Protein AF-A0A2E9RSV4-F1 (afdb_monomer_lite)

Foldseek 3Di:
DDDPPPPLDLDDVVLLVVLVVVLVVQLVVQLVVQLVVDPDPDPVVSNVVSNVVSVVVSVVSSVVSSVVSNVVSVVVVVVVD

Secondary structure (DSSP, 8-state):
---------S--HHHHHHHHHHHHHHHHHHHHHHHTT---S-HHHHHHHHHHHHHHHHHHHHHHHHHHHHHHHHHHHHHT-

Sequence (81 aa):
MSKEKEEIKLISKNGRIIDAALTVIFFIFMCDVFKSHVPSNDPDIILYVAAYTSLCITGVFWLAAGMLRVTWVDWLRQKNS

Structure (mmCIF, N/CA/C/O backbone):
data_AF-A0A2E9RSV4-F1
#
_entry.id   AF-A0A2E9RSV4-F1
#
loop_
_atom_site.group_PDB
_atom_site.id
_atom_site.type_symbol
_atom_site.label_atom_id
_atom_site.label_alt_id
_atom_site.label_comp_id
_atom_site.label_asym_id
_atom_site.label_entity_id
_atom_site.label_seq_id
_atom_site.pdbx_PDB_ins_code
_atom_site.Cartn_x
_atom_site.Cartn_y
_atom_site.Cartn_z
_atom_site.occupancy
_atom_site.B_iso_or_equiv
_atom_site.auth_seq_id
_atom_site.auth_comp_id
_atom_site.auth_asym_id
_atom_site.auth_atom_id
_atom_site.pdbx_PDB_model_num
ATOM 1 N N . MET A 1 1 ? -26.563 1.626 36.391 1.00 38.22 1 MET A N 1
ATOM 2 C CA . MET A 1 1 ? -27.392 1.976 35.219 1.00 38.22 1 MET A CA 1
ATOM 3 C C . MET A 1 1 ? -26.578 1.648 33.983 1.00 38.22 1 MET A C 1
ATOM 5 O O . MET A 1 1 ? -25.539 2.260 33.775 1.00 38.22 1 MET A O 1
ATOM 9 N N . SER A 1 2 ? -26.975 0.590 33.277 1.00 43.66 2 SER A N 1
ATOM 10 C CA . SER A 1 2 ? -26.257 0.044 32.127 1.00 43.66 2 SER A CA 1
ATOM 11 C C . SER A 1 2 ? -26.307 1.033 30.963 1.00 43.66 2 SER A C 1
ATOM 13 O O . SER A 1 2 ? -27.388 1.354 30.474 1.00 43.66 2 SER A O 1
ATOM 15 N N . LYS A 1 3 ? -25.149 1.530 30.536 1.00 43.50 3 LYS A N 1
ATOM 16 C CA . LYS A 1 3 ? -24.940 1.972 29.159 1.00 43.50 3 LYS A CA 1
ATOM 17 C C . LYS A 1 3 ? -23.733 1.196 28.670 1.00 43.50 3 LYS A C 1
ATOM 19 O O . LYS A 1 3 ? -22.597 1.555 28.964 1.00 43.50 3 LYS A O 1
ATOM 24 N N . GLU A 1 4 ? -24.024 0.073 28.029 1.00 48.56 4 GLU A N 1
ATOM 25 C CA . GLU A 1 4 ? -23.098 -0.664 27.180 1.00 48.56 4 GLU A CA 1
ATOM 26 C C . GLU A 1 4 ? -22.477 0.372 26.233 1.00 48.56 4 GLU A C 1
ATOM 28 O O . GLU A 1 4 ? -23.149 0.900 25.347 1.00 48.56 4 GLU A O 1
ATOM 33 N N . LYS A 1 5 ? -21.240 0.801 26.518 1.00 48.03 5 LYS A N 1
ATOM 34 C CA . LYS A 1 5 ? -20.488 1.648 25.594 1.00 48.03 5 LYS A CA 1
ATOM 35 C C . LYS A 1 5 ? -20.392 0.829 24.317 1.00 48.03 5 LYS A C 1
ATOM 37 O O . LYS A 1 5 ? -19.848 -0.269 24.373 1.00 48.03 5 LYS A O 1
ATOM 42 N N . GLU A 1 6 ? -20.921 1.333 23.205 1.00 56.53 6 GLU A N 1
ATOM 43 C CA . GLU A 1 6 ? -20.5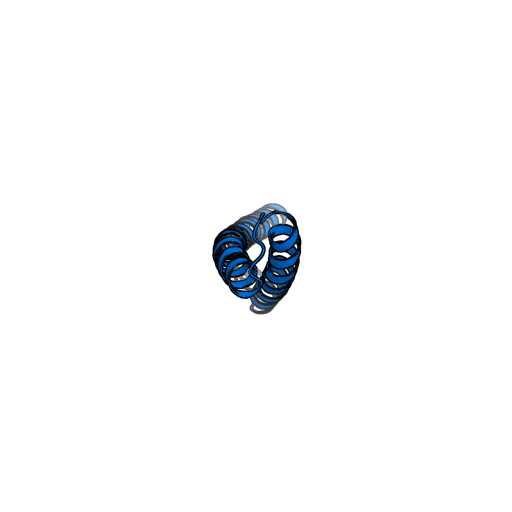92 0.803 21.884 1.00 56.53 6 GLU A CA 1
ATOM 44 C C . GLU A 1 6 ? -19.064 0.744 21.797 1.00 56.53 6 GLU A C 1
ATOM 46 O O . GLU A 1 6 ? -18.392 1.764 21.627 1.00 56.53 6 GLU A O 1
ATOM 51 N N . GLU A 1 7 ? -18.483 -0.434 22.027 1.00 57.22 7 GLU A N 1
ATOM 52 C CA . GLU A 1 7 ? -17.045 -0.602 21.962 1.00 57.22 7 GLU A CA 1
ATOM 53 C C . GLU A 1 7 ? -16.658 -0.418 20.502 1.00 57.22 7 GLU A C 1
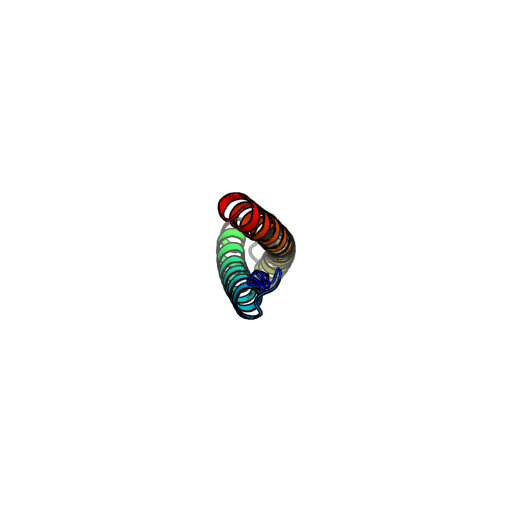ATOM 55 O O . GLU A 1 7 ? -16.791 -1.331 19.685 1.00 57.22 7 GLU A O 1
ATOM 60 N N . ILE A 1 8 ? -16.196 0.786 20.158 1.00 59.41 8 ILE A N 1
ATOM 61 C CA . ILE A 1 8 ? -15.627 1.075 18.846 1.00 59.41 8 ILE A CA 1
ATOM 62 C C . ILE A 1 8 ? -14.489 0.075 18.649 1.00 59.41 8 ILE A C 1
ATOM 64 O O . ILE A 1 8 ? -13.414 0.187 19.255 1.00 59.41 8 ILE A O 1
ATOM 68 N N . LYS A 1 9 ? -14.764 -0.965 17.859 1.00 61.16 9 LYS A N 1
ATOM 69 C CA . LYS A 1 9 ? -13.863 -2.097 17.673 1.00 61.16 9 LYS A CA 1
ATOM 70 C C . LYS A 1 9 ? -12.631 -1.596 16.931 1.00 61.16 9 LYS A C 1
ATOM 72 O O . LYS A 1 9 ? -12.730 -1.136 15.795 1.00 61.16 9 LYS A O 1
ATOM 77 N N . LEU A 1 10 ? -11.467 -1.730 17.570 1.00 57.94 10 LEU A N 1
ATOM 78 C CA . LEU A 1 10 ? -10.163 -1.281 17.057 1.00 57.94 10 LEU A CA 1
ATOM 79 C C . LEU A 1 10 ? -9.875 -1.814 15.644 1.00 57.94 10 LEU A C 1
ATOM 81 O O . LEU A 1 10 ? -9.262 -1.145 14.815 1.00 57.94 10 LEU A O 1
ATOM 85 N N . ILE A 1 11 ? -10.385 -3.008 15.337 1.00 59.12 11 ILE A N 1
ATOM 86 C CA . ILE A 1 11 ? -10.220 -3.662 14.043 1.00 59.12 11 ILE A CA 1
ATOM 87 C C . ILE A 1 11 ? -11.599 -4.017 13.475 1.00 59.12 11 ILE A C 1
ATOM 89 O O . ILE A 1 11 ? -12.117 -5.116 13.655 1.00 59.12 11 ILE A O 1
ATOM 93 N N . SER A 1 12 ? -12.198 -3.082 12.741 1.00 68.81 12 SER A N 1
ATOM 94 C CA . SER A 1 12 ? -13.211 -3.406 11.731 1.00 68.81 12 SER A CA 1
ATOM 95 C C . SER A 1 12 ? -12.581 -4.209 10.578 1.00 68.81 12 SER A C 1
ATOM 97 O O . SER A 1 12 ? -11.578 -3.784 9.995 1.00 68.81 12 SER A O 1
ATOM 99 N N . LYS A 1 13 ? -13.155 -5.362 10.212 1.00 72.25 13 LYS A N 1
ATOM 100 C CA . LYS A 1 13 ? -12.707 -6.153 9.045 1.00 72.25 13 LYS A CA 1
ATOM 101 C C . LYS A 1 13 ? -12.635 -5.290 7.777 1.00 72.25 13 LYS A C 1
ATOM 103 O O . LYS A 1 13 ? -11.689 -5.423 7.008 1.00 72.25 13 LYS A O 1
ATOM 108 N N . ASN A 1 14 ? -13.566 -4.349 7.630 1.00 75.38 14 ASN A N 1
ATOM 109 C CA . ASN A 1 14 ? -13.689 -3.481 6.462 1.00 75.38 14 ASN A CA 1
ATOM 110 C C . ASN A 1 14 ? -12.465 -2.578 6.288 1.00 75.38 14 ASN A C 1
ATOM 112 O O . ASN A 1 14 ? -11.932 -2.489 5.190 1.00 75.38 14 ASN A O 1
ATOM 116 N N . GLY A 1 15 ? -11.955 -1.985 7.373 1.00 76.44 15 GLY A N 1
ATOM 117 C CA . GLY A 1 15 ? -10.762 -1.138 7.288 1.00 76.44 15 GLY A CA 1
ATOM 118 C C . GLY A 1 15 ? -9.541 -1.902 6.774 1.00 76.44 15 GLY A C 1
ATOM 119 O O . GLY A 1 15 ? -8.767 -1.365 6.004 1.00 76.44 15 GLY A O 1
ATOM 120 N N . ARG A 1 16 ? -9.406 -3.194 7.120 1.00 80.69 16 ARG A N 1
ATOM 121 C CA . ARG A 1 16 ? -8.243 -3.992 6.693 1.00 80.69 16 ARG A CA 1
ATOM 122 C C . ARG A 1 16 ? -8.301 -4.288 5.196 1.00 80.69 16 ARG A C 1
ATOM 124 O O . ARG A 1 16 ? -7.266 -4.371 4.553 1.00 80.69 16 ARG A O 1
ATOM 131 N N . ILE A 1 17 ? -9.507 -4.451 4.657 1.00 85.25 17 ILE A N 1
ATOM 132 C CA . ILE A 1 17 ? -9.730 -4.641 3.221 1.00 85.25 17 ILE A CA 1
ATOM 133 C C . ILE A 1 17 ? -9.425 -3.342 2.468 1.00 85.25 17 ILE A C 1
ATOM 135 O O . ILE A 1 17 ? -8.824 -3.394 1.402 1.00 85.25 17 ILE A O 1
ATOM 139 N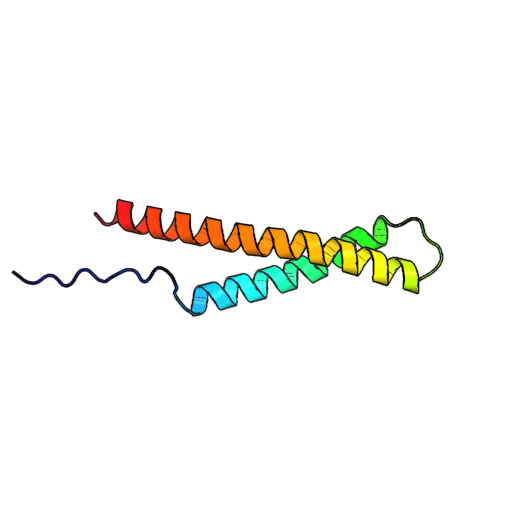 N . ILE A 1 18 ? -9.788 -2.186 3.032 1.00 85.94 18 ILE A N 1
ATOM 140 C CA . ILE A 1 18 ? -9.470 -0.876 2.448 1.00 85.94 18 ILE A CA 1
ATOM 141 C C . ILE A 1 18 ? -7.953 -0.660 2.421 1.00 85.94 18 ILE A C 1
ATOM 143 O O . ILE A 1 18 ? -7.414 -0.351 1.362 1.00 85.94 18 ILE A O 1
ATOM 147 N N . ASP A 1 19 ? -7.263 -0.911 3.538 1.00 85.25 19 ASP A N 1
ATOM 148 C CA . ASP A 1 19 ? -5.797 -0.840 3.618 1.00 85.25 19 ASP A CA 1
ATOM 149 C C . ASP A 1 19 ? -5.145 -1.801 2.595 1.00 85.25 19 ASP A C 1
ATOM 151 O O . ASP A 1 19 ? -4.166 -1.458 1.928 1.00 85.25 19 ASP A O 1
ATOM 155 N N . ALA A 1 20 ? -5.744 -2.983 2.396 1.00 87.12 20 ALA A N 1
ATOM 156 C CA . ALA A 1 20 ? -5.297 -3.959 1.405 1.00 87.12 20 ALA A CA 1
ATOM 157 C C . ALA A 1 20 ? -5.461 -3.503 -0.042 1.00 87.12 20 ALA A C 1
ATOM 159 O O . ALA A 1 20 ? -4.550 -3.648 -0.852 1.00 87.12 20 ALA A O 1
ATOM 160 N N . ALA A 1 21 ? -6.612 -2.933 -0.378 1.00 90.06 21 ALA A N 1
ATOM 161 C CA . ALA A 1 21 ? -6.839 -2.402 -1.712 1.00 90.06 21 ALA A CA 1
ATOM 162 C C . ALA A 1 21 ? -5.902 -1.216 -1.995 1.00 90.06 21 ALA A C 1
ATOM 164 O O . ALA A 1 21 ? -5.301 -1.140 -3.066 1.00 90.06 21 ALA A O 1
ATOM 165 N N . LEU A 1 22 ? -5.732 -0.322 -1.016 1.00 89.25 22 LEU A N 1
ATOM 166 C CA . LEU A 1 22 ? -4.919 0.883 -1.161 1.00 89.25 22 LEU A CA 1
ATOM 167 C C . LEU A 1 22 ? -3.435 0.559 -1.376 1.00 89.25 22 LEU A C 1
ATOM 169 O O . LEU A 1 22 ? -2.776 1.185 -2.202 1.00 89.25 22 LEU A O 1
ATOM 173 N N . THR A 1 23 ? -2.918 -0.448 -0.676 1.00 89.50 23 THR A N 1
ATOM 174 C CA . THR A 1 23 ? -1.526 -0.905 -0.815 1.00 89.50 23 THR A CA 1
ATOM 175 C C . THR A 1 23 ? -1.261 -1.581 -2.159 1.00 89.50 23 THR A C 1
ATOM 177 O O . THR A 1 23 ? -0.223 -1.323 -2.762 1.00 89.50 23 THR A O 1
ATOM 180 N N . VAL A 1 24 ? -2.203 -2.367 -2.690 1.00 90.00 24 VAL A N 1
ATOM 181 C CA . VAL A 1 24 ? -2.082 -2.950 -4.041 1.00 90.00 24 VAL A CA 1
ATOM 182 C C . VAL A 1 24 ? -2.077 -1.862 -5.118 1.00 90.00 24 VAL A C 1
ATOM 184 O O . VAL A 1 24 ? -1.258 -1.906 -6.035 1.00 90.00 24 VAL A O 1
ATOM 187 N N . ILE A 1 25 ? -2.946 -0.856 -4.996 1.00 91.44 25 ILE A N 1
ATOM 188 C CA . ILE A 1 25 ? -2.967 0.290 -5.920 1.00 91.44 25 ILE A CA 1
ATOM 189 C C . ILE A 1 25 ? -1.638 1.052 -5.853 1.00 91.44 25 ILE A C 1
ATOM 191 O O . ILE A 1 25 ? -1.044 1.364 -6.886 1.00 91.44 25 ILE A O 1
ATOM 195 N N . PHE A 1 26 ? -1.144 1.306 -4.641 1.00 89.62 26 PHE A N 1
ATOM 196 C CA . PHE A 1 26 ? 0.128 1.985 -4.418 1.00 89.62 26 PHE A CA 1
ATOM 197 C C . PHE A 1 26 ? 1.321 1.207 -4.996 1.00 89.62 26 PHE A C 1
ATOM 199 O O . PHE A 1 26 ? 2.222 1.814 -5.572 1.00 89.62 26 PHE A O 1
ATOM 206 N N . PHE A 1 27 ? 1.304 -0.125 -4.912 1.00 89.50 27 PHE A N 1
ATOM 207 C CA . PHE A 1 27 ? 2.326 -0.982 -5.510 1.00 89.50 27 PHE A CA 1
ATOM 208 C C . PHE A 1 27 ? 2.403 -0.820 -7.031 1.00 89.50 27 PHE A C 1
ATOM 210 O O . PHE A 1 27 ? 3.490 -0.618 -7.573 1.00 89.50 27 PHE A O 1
ATOM 217 N N . ILE A 1 28 ? 1.254 -0.864 -7.714 1.00 88.38 28 ILE A N 1
ATOM 218 C CA . ILE A 1 28 ? 1.185 -0.702 -9.173 1.00 88.38 28 ILE A CA 1
ATOM 219 C C . ILE A 1 28 ? 1.691 0.688 -9.571 1.00 88.38 28 ILE A C 1
ATOM 221 O O . ILE A 1 28 ? 2.510 0.805 -10.482 1.00 88.38 28 ILE A O 1
ATOM 225 N N . PHE A 1 29 ? 1.253 1.723 -8.850 1.00 88.94 29 PHE A N 1
ATOM 226 C CA . PHE A 1 29 ? 1.691 3.098 -9.077 1.00 88.94 29 PHE A CA 1
ATOM 227 C C . PHE A 1 29 ? 3.207 3.255 -8.905 1.00 88.94 29 PHE A C 1
ATOM 229 O O . PHE A 1 29 ? 3.880 3.793 -9.782 1.00 88.94 29 PHE A O 1
ATOM 236 N N . MET A 1 30 ? 3.770 2.737 -7.811 1.00 85.69 30 MET A N 1
ATOM 237 C CA . MET A 1 30 ? 5.210 2.820 -7.567 1.00 85.69 30 MET A CA 1
ATOM 238 C C . MET A 1 30 ? 6.016 2.024 -8.594 1.00 85.69 30 MET A C 1
ATOM 240 O O . MET A 1 30 ? 7.038 2.517 -9.064 1.00 85.69 30 MET A O 1
ATOM 244 N N . CYS A 1 31 ? 5.555 0.837 -8.996 1.00 84.88 31 CYS A N 1
ATOM 245 C CA . CYS A 1 31 ? 6.180 0.073 -10.078 1.00 84.88 31 CYS A CA 1
ATOM 246 C C . CYS A 1 31 ? 6.332 0.900 -11.362 1.00 84.88 31 CYS A C 1
ATOM 248 O O . CYS A 1 31 ? 7.377 0.832 -12.007 1.00 84.88 31 CYS A O 1
ATOM 250 N N . ASP A 1 32 ? 5.311 1.672 -11.733 1.00 84.06 32 ASP A N 1
ATOM 251 C CA . ASP A 1 32 ? 5.338 2.480 -12.953 1.00 84.06 32 ASP A CA 1
ATOM 252 C C . ASP A 1 32 ? 6.329 3.649 -12.848 1.00 84.06 32 ASP A C 1
ATOM 254 O O . ASP A 1 32 ? 7.146 3.871 -13.744 1.00 84.06 32 ASP A O 1
ATOM 258 N N . VAL A 1 33 ? 6.357 4.318 -11.690 1.00 85.56 33 VAL A N 1
ATOM 259 C CA . VAL A 1 33 ? 7.321 5.391 -11.401 1.00 85.56 33 VAL A CA 1
ATOM 260 C C . VAL A 1 33 ? 8.764 4.874 -11.455 1.00 85.56 33 VAL A C 1
ATOM 262 O O . 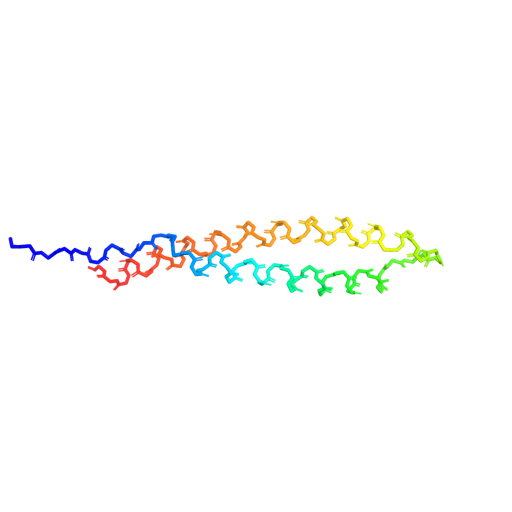VAL A 1 33 ? 9.631 5.519 -12.048 1.00 85.56 33 VAL A O 1
ATOM 265 N N . PHE A 1 34 ? 9.039 3.698 -10.881 1.00 79.69 34 PHE A N 1
ATOM 266 C CA . PHE A 1 34 ? 10.394 3.140 -10.856 1.00 79.69 34 PHE A CA 1
ATOM 267 C C . PHE A 1 34 ? 10.891 2.710 -12.235 1.00 79.69 34 PHE A C 1
ATOM 269 O O . PHE A 1 34 ? 12.071 2.906 -12.519 1.00 79.69 34 PHE A O 1
ATOM 276 N N . LYS A 1 35 ? 10.024 2.196 -13.117 1.00 77.19 35 LYS A N 1
ATOM 277 C CA . LYS A 1 35 ? 10.426 1.826 -14.487 1.00 77.19 35 LYS A CA 1
ATOM 278 C C . LYS A 1 35 ? 11.043 2.997 -15.245 1.00 77.19 35 LYS A C 1
ATOM 280 O O . LYS A 1 35 ? 12.032 2.806 -15.943 1.00 77.19 35 LYS A O 1
ATOM 285 N N . SER A 1 36 ? 10.506 4.205 -15.069 1.00 78.00 36 SER A N 1
ATOM 286 C CA . SER A 1 36 ? 11.036 5.403 -15.729 1.00 78.00 36 SER A CA 1
ATOM 287 C C . SER A 1 36 ? 12.388 5.860 -15.171 1.00 78.00 36 SER A C 1
ATOM 289 O O . SER A 1 36 ? 13.064 6.658 -15.821 1.00 78.00 36 SER A O 1
ATOM 291 N N . HIS A 1 37 ? 12.776 5.411 -13.974 1.00 78.00 37 HIS A N 1
ATOM 292 C CA . HIS A 1 37 ? 13.981 5.882 -13.293 1.00 78.00 37 HIS A CA 1
ATOM 293 C C . HIS A 1 37 ? 15.151 4.892 -13.345 1.00 78.00 37 HIS A C 1
ATOM 295 O O . HIS A 1 37 ? 16.241 5.231 -12.894 1.00 78.00 37 HIS A O 1
ATOM 301 N N . VAL A 1 38 ? 14.954 3.688 -13.890 1.00 75.75 38 VAL A N 1
ATOM 302 C CA . VAL A 1 38 ? 16.013 2.681 -14.035 1.00 75.75 38 VAL A CA 1
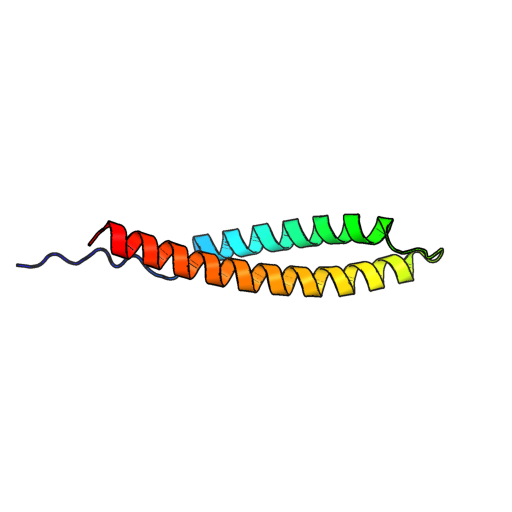ATOM 303 C C . VAL A 1 38 ? 16.724 2.888 -15.381 1.00 75.75 38 VAL A C 1
ATOM 305 O O . VAL A 1 38 ? 16.139 2.589 -16.421 1.00 75.75 38 VAL A O 1
ATOM 308 N N . PRO A 1 39 ? 17.984 3.366 -15.403 1.00 74.25 39 PRO A N 1
ATOM 309 C CA . PRO A 1 39 ? 18.770 3.472 -16.627 1.00 74.25 39 PRO A CA 1
ATOM 310 C C . PRO A 1 39 ? 19.319 2.087 -17.003 1.00 74.25 39 PRO A C 1
ATOM 312 O O . PRO A 1 39 ? 20.477 1.769 -16.742 1.00 74.25 39 PRO A O 1
ATOM 315 N N . SER A 1 40 ? 18.474 1.230 -17.570 1.00 72.00 40 SER A N 1
ATOM 316 C CA . SER A 1 40 ? 18.864 -0.079 -18.103 1.00 72.00 40 SER A CA 1
ATOM 317 C C . SER A 1 40 ? 18.226 -0.287 -19.473 1.00 72.00 40 SER A C 1
ATOM 319 O O . SER A 1 40 ? 17.165 0.263 -19.755 1.00 72.00 40 SER A O 1
ATOM 321 N N . ASN A 1 41 ? 18.883 -1.068 -20.327 1.00 74.12 41 ASN A N 1
ATOM 322 C CA . ASN A 1 41 ? 18.400 -1.396 -21.669 1.00 74.12 41 ASN A CA 1
ATOM 323 C C . ASN A 1 41 ? 17.679 -2.758 -21.707 1.00 74.12 41 ASN A C 1
ATOM 325 O O . ASN A 1 41 ? 16.965 -3.045 -22.665 1.00 74.12 41 ASN A O 1
ATOM 329 N N . ASP A 1 42 ? 17.850 -3.576 -20.660 1.00 84.50 42 ASP A N 1
ATOM 330 C CA . ASP A 1 42 ? 17.285 -4.922 -20.566 1.00 84.50 42 ASP A CA 1
ATOM 331 C C . ASP A 1 42 ? 15.926 -4.904 -19.842 1.00 84.50 42 ASP A C 1
ATOM 333 O O . ASP A 1 42 ? 15.869 -4.568 -18.650 1.00 84.50 42 ASP A O 1
ATOM 337 N N . PRO A 1 43 ? 14.825 -5.290 -20.519 1.00 79.56 43 PRO A N 1
ATOM 338 C CA . PRO A 1 43 ? 13.465 -5.161 -19.989 1.00 79.56 43 PRO A CA 1
ATOM 339 C C . PRO A 1 43 ? 13.213 -6.031 -18.749 1.00 79.56 43 PRO A C 1
ATOM 341 O O . PRO A 1 43 ? 12.470 -5.624 -17.854 1.00 79.56 43 PRO A O 1
ATOM 344 N N . ASP A 1 44 ? 13.870 -7.188 -18.656 1.00 83.81 44 ASP A N 1
ATOM 345 C CA . ASP A 1 44 ? 13.714 -8.104 -17.526 1.00 83.81 44 ASP A CA 1
ATOM 346 C C . ASP A 1 44 ? 14.311 -7.516 -16.242 1.00 83.81 44 ASP A C 1
ATOM 348 O O . ASP A 1 44 ? 13.669 -7.521 -15.191 1.00 83.81 44 ASP A O 1
ATOM 352 N N . ILE A 1 45 ? 15.512 -6.932 -16.320 1.00 82.44 45 ILE A N 1
ATOM 353 C CA . ILE A 1 45 ? 16.198 -6.353 -15.154 1.00 82.44 45 ILE A CA 1
ATOM 354 C C . ILE A 1 45 ? 15.427 -5.146 -14.614 1.00 82.44 45 ILE A C 1
ATOM 356 O O . ILE A 1 45 ? 15.292 -4.999 -13.398 1.00 82.44 45 ILE A O 1
ATOM 360 N N . ILE A 1 46 ? 14.866 -4.315 -15.496 1.00 84.00 46 ILE A N 1
ATOM 361 C CA . ILE A 1 46 ? 14.034 -3.171 -15.098 1.00 84.00 46 ILE A CA 1
ATOM 362 C C . ILE A 1 46 ? 12.817 -3.651 -14.306 1.00 84.00 46 ILE A C 1
ATOM 364 O O . ILE A 1 46 ? 12.507 -3.082 -13.259 1.00 84.00 46 ILE A O 1
ATOM 368 N N . LEU A 1 47 ? 12.154 -4.717 -14.767 1.00 83.56 47 LEU A N 1
ATOM 369 C CA . LEU A 1 47 ? 10.989 -5.275 -14.089 1.00 83.56 47 LEU A CA 1
ATOM 370 C C . LEU A 1 47 ? 11.357 -5.852 -12.717 1.00 83.56 47 LEU A C 1
ATOM 372 O O . LEU A 1 47 ? 10.687 -5.536 -11.735 1.00 83.56 47 LEU A O 1
ATOM 376 N N . TYR A 1 48 ? 12.418 -6.660 -12.627 1.00 86.50 48 TYR A N 1
ATOM 377 C CA . TYR A 1 48 ? 12.834 -7.271 -11.361 1.00 86.50 48 TYR A CA 1
ATOM 378 C C . TYR A 1 48 ? 13.258 -6.225 -10.327 1.00 86.50 48 TYR A C 1
ATOM 380 O O . TYR A 1 48 ? 12.842 -6.301 -9.170 1.00 86.50 48 TYR A O 1
ATOM 388 N N . VAL A 1 49 ? 14.043 -5.227 -10.738 1.00 84.69 49 VAL A N 1
ATOM 389 C CA . VAL A 1 49 ? 14.506 -4.161 -9.841 1.00 84.69 49 VAL A CA 1
ATOM 390 C C . VAL A 1 49 ? 13.338 -3.280 -9.404 1.00 84.69 49 VAL A C 1
ATOM 392 O O . VAL A 1 49 ? 13.187 -3.040 -8.207 1.00 84.69 49 VAL A O 1
ATOM 395 N N . ALA A 1 50 ? 12.471 -2.861 -10.332 1.00 84.94 50 ALA A N 1
ATOM 396 C CA . ALA A 1 50 ? 11.290 -2.065 -10.002 1.00 84.94 50 ALA A CA 1
ATOM 397 C C . ALA A 1 50 ? 10.309 -2.828 -9.095 1.00 84.94 50 ALA A C 1
ATOM 399 O O . ALA A 1 50 ? 9.733 -2.241 -8.178 1.00 84.94 50 ALA A O 1
ATOM 400 N N . ALA A 1 51 ? 10.134 -4.137 -9.300 1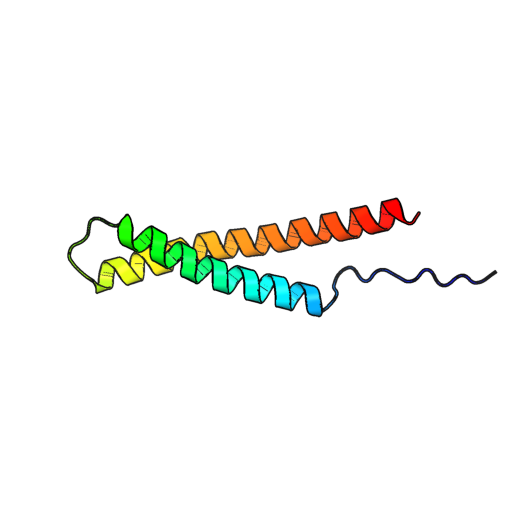.00 86.50 51 ALA A N 1
ATOM 401 C CA . ALA A 1 51 ? 9.301 -4.974 -8.440 1.00 86.50 51 ALA A CA 1
ATOM 402 C C . ALA A 1 51 ? 9.899 -5.106 -7.031 1.00 86.50 51 ALA A C 1
ATOM 404 O O . ALA A 1 51 ? 9.186 -4.953 -6.041 1.00 86.50 51 ALA A O 1
ATOM 405 N N . TYR A 1 52 ? 11.210 -5.334 -6.916 1.00 88.56 52 TYR A N 1
ATOM 406 C CA . TYR A 1 52 ? 11.866 -5.490 -5.617 1.00 88.56 52 TYR A CA 1
ATOM 407 C C . TYR A 1 52 ? 11.815 -4.199 -4.782 1.00 88.56 52 TYR A C 1
ATOM 409 O O . TYR A 1 52 ? 11.496 -4.233 -3.590 1.00 88.56 52 TYR A O 1
ATOM 417 N N . THR A 1 53 ? 12.072 -3.044 -5.404 1.00 87.62 53 THR A N 1
ATOM 418 C CA . THR A 1 53 ? 12.028 -1.744 -4.716 1.00 87.62 53 THR A CA 1
ATOM 419 C C . THR A 1 53 ? 10.603 -1.343 -4.338 1.00 87.62 53 THR A C 1
ATOM 421 O O . THR A 1 53 ? 10.359 -0.936 -3.198 1.00 87.62 53 THR A O 1
ATOM 424 N N . SER A 1 54 ? 9.643 -1.508 -5.250 1.00 88.31 54 SER A N 1
ATOM 425 C CA . SER A 1 54 ? 8.238 -1.182 -4.983 1.00 88.31 54 SER A CA 1
ATOM 426 C C . SER A 1 54 ? 7.615 -2.090 -3.921 1.00 88.31 54 SER A C 1
ATOM 428 O O . SER A 1 54 ? 6.833 -1.592 -3.109 1.00 88.31 54 SER A O 1
ATOM 430 N N . LEU A 1 55 ? 7.989 -3.375 -3.841 1.00 89.62 55 LEU A N 1
ATOM 431 C CA . LEU A 1 55 ? 7.526 -4.274 -2.775 1.00 89.62 55 LEU A CA 1
ATOM 432 C C . LEU A 1 55 ? 7.964 -3.783 -1.390 1.00 89.62 55 LEU A C 1
ATOM 434 O O . LEU A 1 55 ? 7.153 -3.769 -0.463 1.00 89.62 55 LEU A O 1
ATOM 438 N N . CYS A 1 56 ? 9.212 -3.327 -1.251 1.00 91.62 56 CYS A N 1
ATOM 439 C CA . CYS A 1 56 ? 9.727 -2.812 0.019 1.00 91.62 56 CYS A CA 1
ATOM 440 C C . CYS A 1 56 ? 8.968 -1.551 0.470 1.00 91.62 56 CYS A C 1
ATOM 442 O O . CYS A 1 56 ? 8.460 -1.491 1.592 1.00 91.62 56 CYS A O 1
ATOM 444 N N . ILE A 1 57 ? 8.810 -0.572 -0.426 1.00 90.06 57 ILE A N 1
ATOM 445 C CA . ILE A 1 57 ? 8.113 0.688 -0.114 1.00 90.06 57 ILE A CA 1
ATOM 446 C C . ILE A 1 57 ? 6.624 0.432 0.161 1.00 90.06 57 ILE A C 1
ATOM 448 O O . ILE A 1 57 ? 6.059 1.013 1.087 1.00 90.06 57 ILE A O 1
ATOM 452 N N . THR A 1 58 ? 5.995 -0.488 -0.575 1.00 92.50 58 THR A N 1
ATOM 453 C CA . THR A 1 58 ? 4.603 -0.899 -0.326 1.00 92.50 58 THR A CA 1
ATOM 454 C C . THR A 1 58 ? 4.448 -1.564 1.042 1.00 92.50 58 THR A C 1
ATOM 456 O O . THR A 1 58 ? 3.471 -1.300 1.743 1.00 92.50 58 THR A O 1
ATOM 459 N N . GLY A 1 59 ? 5.418 -2.380 1.469 1.00 89.25 59 GLY A N 1
ATOM 460 C CA . GLY A 1 59 ? 5.432 -2.970 2.810 1.00 89.25 59 GLY A CA 1
ATOM 461 C C . GLY A 1 59 ? 5.493 -1.913 3.916 1.00 89.25 59 GLY A C 1
ATOM 462 O O . GLY A 1 59 ? 4.733 -1.980 4.883 1.00 89.25 59 GLY A O 1
ATOM 463 N N . VAL A 1 60 ? 6.329 -0.885 3.751 1.00 91.44 60 VAL A N 1
ATOM 464 C CA . VAL A 1 60 ? 6.390 0.248 4.692 1.00 91.44 60 VAL A CA 1
ATOM 465 C C . VAL A 1 60 ? 5.075 1.031 4.698 1.00 91.44 60 VAL A C 1
ATOM 467 O O . VAL A 1 60 ? 4.560 1.358 5.769 1.00 91.44 60 VAL A O 1
ATOM 470 N N . PHE A 1 61 ? 4.493 1.280 3.523 1.00 90.62 61 PHE A N 1
ATOM 471 C CA . PHE A 1 61 ? 3.193 1.938 3.395 1.00 90.62 61 PHE A CA 1
ATOM 472 C C . PHE A 1 61 ? 2.084 1.165 4.124 1.00 90.62 61 PHE A C 1
ATOM 474 O O . PHE A 1 61 ? 1.292 1.767 4.848 1.00 90.62 61 PHE A O 1
ATOM 481 N N . TRP A 1 62 ? 2.073 -0.167 4.018 1.00 88.56 62 TRP A N 1
ATOM 482 C CA . TRP A 1 62 ? 1.127 -1.019 4.742 1.00 88.56 62 TRP A CA 1
ATOM 483 C C . TRP A 1 62 ? 1.234 -0.846 6.261 1.00 88.56 62 TRP A C 1
ATOM 485 O O . TRP A 1 62 ? 0.228 -0.680 6.956 1.00 88.56 62 TRP A O 1
ATOM 495 N N . LEU A 1 63 ? 2.457 -0.876 6.793 1.00 89.12 63 LEU A N 1
ATOM 496 C CA . LEU A 1 63 ? 2.694 -0.703 8.227 1.00 89.12 63 LEU A CA 1
ATOM 497 C C . LEU A 1 63 ? 2.273 0.696 8.699 1.00 89.12 63 LEU A C 1
ATOM 499 O O . LEU A 1 63 ? 1.631 0.826 9.744 1.00 89.12 63 LEU A O 1
ATOM 503 N N . ALA A 1 64 ? 2.571 1.730 7.909 1.00 89.81 64 ALA A N 1
ATOM 504 C CA . ALA A 1 64 ? 2.171 3.105 8.194 1.00 89.81 64 ALA A CA 1
ATOM 505 C C . ALA A 1 64 ? 0.643 3.280 8.202 1.00 89.81 64 ALA A C 1
ATOM 507 O O . ALA A 1 64 ? 0.106 3.898 9.124 1.00 89.81 64 ALA A O 1
ATOM 508 N N . ALA A 1 65 ? -0.066 2.684 7.237 1.00 88.12 65 ALA A N 1
ATOM 509 C CA . ALA A 1 65 ? -1.529 2.678 7.202 1.00 88.12 65 ALA A CA 1
ATOM 510 C C . ALA A 1 65 ? -2.119 1.998 8.452 1.00 88.12 65 ALA A C 1
ATOM 512 O O . ALA A 1 65 ? -3.054 2.516 9.070 1.00 88.12 65 ALA A O 1
ATOM 513 N N . GLY A 1 66 ? -1.506 0.892 8.894 1.00 86.88 66 GLY A N 1
ATOM 514 C CA . GLY A 1 66 ? -1.868 0.216 10.139 1.00 86.88 66 GLY A CA 1
ATOM 515 C C . GLY A 1 66 ? -1.756 1.120 11.373 1.00 86.88 66 GLY A C 1
ATOM 516 O O . GLY A 1 66 ? -2.668 1.137 12.201 1.00 86.88 66 GLY A O 1
ATOM 517 N N . MET A 1 67 ? -0.681 1.907 11.484 1.00 87.44 67 MET A N 1
ATOM 518 C CA . MET A 1 67 ? -0.498 2.855 12.593 1.00 87.44 67 MET A CA 1
ATOM 519 C C . MET A 1 67 ? -1.468 4.038 12.519 1.00 87.44 67 MET A C 1
ATOM 521 O O . MET A 1 67 ? -2.081 4.379 13.529 1.00 87.44 67 MET A O 1
ATOM 525 N N . LEU A 1 68 ? -1.668 4.618 11.330 1.00 87.62 68 LEU A N 1
ATOM 526 C CA . LEU A 1 68 ? -2.617 5.718 11.115 1.00 87.62 68 LEU A CA 1
ATOM 527 C C . LEU A 1 68 ? -4.014 5.329 11.590 1.00 87.62 68 LEU A C 1
ATOM 529 O O . LEU A 1 68 ? -4.691 6.096 12.275 1.00 87.62 68 LEU A O 1
ATOM 533 N N . ARG A 1 69 ? -4.428 4.106 11.274 1.00 82.88 69 ARG A N 1
ATOM 534 C CA . ARG A 1 69 ? -5.714 3.574 11.692 1.00 82.88 69 ARG A CA 1
ATOM 535 C C . ARG A 1 69 ? -5.843 3.448 13.209 1.00 82.88 69 ARG A C 1
ATOM 537 O O . ARG A 1 69 ? -6.904 3.769 13.743 1.00 82.88 69 ARG A O 1
ATOM 544 N N . VAL A 1 70 ? -4.808 2.965 13.897 1.00 85.81 70 VAL A N 1
ATOM 545 C CA . VAL A 1 70 ? -4.818 2.866 15.366 1.00 85.81 70 VAL A CA 1
ATOM 546 C C . VAL A 1 70 ? -4.990 4.255 15.976 1.00 85.81 70 VAL A C 1
ATOM 548 O O . VAL A 1 70 ? -5.884 4.441 16.801 1.00 85.81 70 VAL A O 1
ATOM 551 N N . THR A 1 71 ? -4.228 5.240 15.496 1.00 89.81 71 THR A N 1
ATOM 552 C CA . THR A 1 71 ? -4.342 6.637 15.937 1.00 89.81 71 THR A CA 1
ATOM 553 C C . THR A 1 71 ? -5.724 7.221 15.646 1.00 89.81 71 THR A C 1
ATOM 555 O O . THR A 1 71 ? -6.288 7.920 16.482 1.00 89.81 71 THR A O 1
ATOM 558 N N . TRP A 1 72 ? -6.313 6.908 14.488 1.00 85.69 72 TRP A N 1
ATOM 559 C CA . TRP A 1 72 ? -7.651 7.378 14.127 1.00 85.69 72 TRP A CA 1
ATOM 560 C C . TRP A 1 72 ? -8.736 6.830 15.057 1.00 85.69 72 TRP A C 1
ATOM 562 O O . TRP A 1 72 ? -9.628 7.567 15.483 1.00 85.69 72 TRP A O 1
ATOM 572 N N . VAL A 1 73 ? -8.665 5.538 15.395 1.00 84.31 73 VAL A N 1
ATOM 573 C CA . VAL A 1 73 ? -9.622 4.934 16.330 1.00 84.31 73 VAL A CA 1
ATOM 574 C C . VAL A 1 73 ? -9.440 5.492 17.740 1.00 84.31 73 VAL A C 1
ATOM 576 O O . VAL A 1 73 ? -10.438 5.747 18.415 1.00 84.31 73 VAL A O 1
ATOM 579 N N . ASP A 1 74 ? -8.199 5.700 18.180 1.00 85.50 74 ASP A N 1
ATOM 580 C CA . ASP A 1 74 ? -7.919 6.303 19.485 1.00 85.50 74 ASP A CA 1
ATOM 581 C C . ASP A 1 74 ? -8.459 7.740 19.574 1.00 85.50 74 ASP A C 1
ATOM 583 O O . ASP A 1 74 ? -9.187 8.081 20.508 1.00 85.50 74 ASP A O 1
ATOM 587 N N . TRP A 1 75 ? -8.236 8.546 18.532 1.00 85.94 75 TRP A N 1
ATOM 588 C CA . TRP A 1 75 ? -8.797 9.894 18.421 1.00 85.94 75 TRP A CA 1
ATOM 589 C C . TRP A 1 75 ? -10.332 9.898 18.479 1.00 85.94 75 TRP A C 1
ATOM 591 O O . TRP A 1 75 ? -10.934 10.696 19.201 1.00 85.94 75 TRP A O 1
ATOM 601 N N . LEU A 1 76 ? -10.985 8.975 17.765 1.00 85.94 76 LEU A N 1
ATOM 602 C CA . LEU A 1 76 ? -12.444 8.860 17.772 1.00 85.94 76 LEU A CA 1
ATOM 603 C C . LEU A 1 76 ? -12.983 8.479 19.162 1.00 85.94 76 LEU A C 1
ATOM 605 O O . LEU A 1 76 ? -14.032 8.978 19.571 1.00 85.94 76 LEU A O 1
ATOM 609 N N . ARG A 1 77 ? -12.258 7.631 19.906 1.00 81.81 77 ARG A N 1
ATOM 610 C CA . ARG A 1 77 ? -12.597 7.270 21.293 1.00 81.81 77 ARG A CA 1
ATOM 611 C C . ARG A 1 77 ? -12.483 8.461 22.240 1.00 81.81 77 ARG A C 1
ATOM 613 O O . ARG A 1 77 ? -13.366 8.621 23.076 1.00 81.81 77 ARG A O 1
ATOM 620 N N . GLN A 1 78 ? -11.445 9.289 22.102 1.00 84.88 78 GLN A N 1
ATOM 621 C CA . GLN A 1 78 ? -11.289 10.499 22.917 1.00 84.88 78 GLN A CA 1
ATOM 622 C C . GLN A 1 78 ? -12.396 11.520 22.648 1.00 84.88 78 GLN A C 1
ATOM 624 O O . GLN A 1 78 ? -12.936 12.091 23.586 1.00 84.88 78 GLN A O 1
ATOM 629 N N . LYS A 1 79 ? -12.776 11.719 21.381 1.00 83.81 79 LYS A N 1
ATOM 630 C CA . LYS A 1 79 ? -13.842 12.659 21.003 1.00 83.81 79 LYS A CA 1
ATOM 631 C C . LYS A 1 79 ? -15.226 12.272 21.548 1.00 83.81 79 LYS A C 1
ATOM 633 O O . LYS A 1 79 ? -16.054 13.151 21.765 1.00 83.81 79 LYS A O 1
ATOM 638 N N . ASN A 1 80 ? -15.487 10.976 21.718 1.00 73.12 80 ASN A N 1
ATOM 639 C CA . ASN A 1 80 ? -16.762 10.448 22.214 1.00 73.12 80 ASN A CA 1
ATOM 640 C C . ASN A 1 80 ? -16.800 10.240 23.745 1.00 73.12 80 ASN A C 1
ATOM 642 O O . ASN A 1 80 ? -17.809 9.732 24.246 1.00 73.12 80 ASN A O 1
ATOM 646 N N . SER A 1 81 ? -15.723 10.567 24.472 1.00 60.16 81 SER A N 1
ATOM 647 C CA . SER A 1 81 ? -15.656 10.517 25.942 1.00 60.16 81 SER A CA 1
ATOM 648 C C . SER A 1 81 ? -15.935 11.873 26.573 1.00 60.16 81 SER A C 1
ATOM 650 O O . SER A 1 81 ? -16.324 11.829 27.762 1.00 60.16 81 SER A O 1
#

Radius of gyration: 19.1 Å; chains: 1; bounding box: 46×21×57 Å

pLDDT: mean 79.92, std 12.73, range [38.22, 92.5]